Protein AF-A0A6V8KHV1-F1 (afdb_monomer_lite)

Sequence (177 aa):
MSGSREATGLAHDGGRAPSDGAWQAVSRWHGRVVAAALVLAVAPLATPRPAAAGEHHIGQRLAVPAYFYPGGDGAALWRRLTGPGTGIAVANPFSGPGKTRDPNYGAAIAAAKAAGVTVLGYVPTGYLGTTGRATRLGDTAPAAWSAQVQQDIETWYRLHGGDGCATPPPALSTSER

Radius of gyration: 38.95 Å; chains: 1; bounding box: 84×49×110 Å

pLDDT: mean 76.42, std 24.02, range [32.22, 98.31]

Secondary structure (DSSP, 8-state):
----------------------------------PPP-----------PPP----------EEEEE-S-SSGGGHHHHHHHTSTTEEEEEE-SSSSS-SS--HHHHHHHHHHHHTTPEEEE----GGGGTTSPPPTTS---HHHHHHHHHHHHHHHHHHHGGGT-S-PPPP--TT--

Organism: NCBI:txid1076126

Foldseek 3Di:
DDDDDDDDDDDDDDDDDDDDDDDDDDDDDDDDDDDDDDDDDDDDDDDPDPPPPPPPPPLAADAEALADQCPDPSVVVLVCCLDPRHAEYEYEPDLFQDDAADVSCQVSLLSNVVSNHAYHYHADLCVLLPVVDADPVRDSHSVVSVVRRVVRLVSNCVRHVVSPHDHRDPDDPPPDD

InterPro domains:
  IPR021986 Spherulation-specific family 4 [PF12138] (62-160)
  IPR021986 Spherulation-specific family 4 [PTHR35040] (42-160)

Structure (mmCIF, N/CA/C/O backbone):
data_AF-A0A6V8KHV1-F1
#
_entry.id   AF-A0A6V8KHV1-F1
#
loop_
_atom_site.group_PDB
_atom_site.id
_atom_site.type_symbol
_atom_site.label_atom_id
_atom_site.label_alt_id
_atom_site.label_comp_id
_atom_site.label_asym_id
_atom_site.label_entity_id
_atom_site.label_seq_id
_atom_site.pdbx_PDB_ins_code
_atom_site.Cartn_x
_atom_site.Cartn_y
_atom_site.Cartn_z
_atom_site.occupancy
_atom_site.B_iso_or_equiv
_atom_site.auth_seq_id
_atom_site.auth_comp_id
_atom_site.auth_asym_id
_atom_site.auth_atom_id
_atom_site.pdbx_PDB_model_num
ATOM 1 N N . MET A 1 1 ? 7.292 -30.001 89.341 1.00 37.59 1 MET A N 1
ATOM 2 C CA . MET A 1 1 ? 7.635 -30.835 88.166 1.00 37.59 1 MET A CA 1
ATOM 3 C C . MET A 1 1 ? 6.378 -31.596 87.770 1.00 37.59 1 MET A C 1
ATOM 5 O O . MET A 1 1 ? 5.758 -32.105 88.687 1.00 37.59 1 MET A O 1
ATOM 9 N N . SER A 1 2 ? 6.014 -31.563 86.477 1.00 42.16 2 SER A N 1
ATOM 10 C CA . SER A 1 2 ? 4.991 -32.346 85.735 1.00 42.16 2 SER A CA 1
ATOM 11 C C . SER A 1 2 ? 3.742 -32.825 86.488 1.00 42.16 2 SER A C 1
ATOM 13 O O . SER A 1 2 ? 3.844 -33.595 87.425 1.00 42.16 2 SER A O 1
ATOM 15 N N . GLY A 1 3 ? 2.518 -32.470 86.102 1.00 36.34 3 GLY A N 1
ATOM 16 C CA . GLY A 1 3 ? 1.991 -32.540 84.739 1.00 36.34 3 GLY A CA 1
ATOM 17 C C . GLY A 1 3 ? 1.042 -33.743 84.630 1.00 36.34 3 GLY A C 1
ATOM 18 O O . GLY A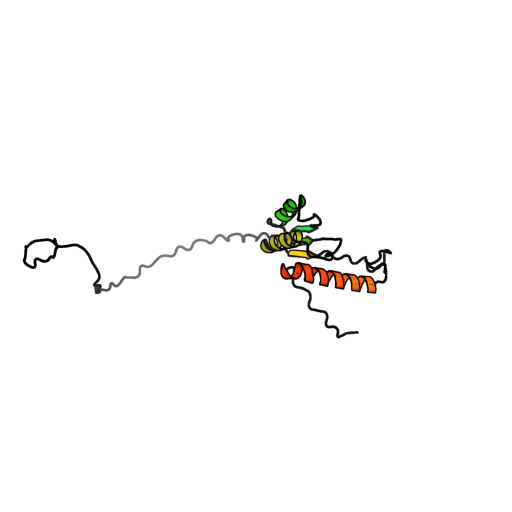 1 3 ? 1.393 -34.821 85.096 1.00 36.34 3 GLY A O 1
ATOM 19 N N . SER A 1 4 ? -0.116 -33.506 84.003 1.00 46.28 4 SER A N 1
ATOM 20 C CA . SER A 1 4 ? -1.079 -34.462 83.414 1.00 46.28 4 SER A CA 1
ATOM 21 C C . SER A 1 4 ? -2.516 -34.404 83.953 1.00 46.28 4 SER A C 1
ATOM 23 O O . SER A 1 4 ? -2.796 -34.559 85.136 1.00 46.28 4 SER A O 1
ATOM 25 N N . ARG A 1 5 ? -3.389 -34.140 82.972 1.00 44.28 5 ARG A N 1
ATOM 26 C CA . ARG A 1 5 ? -4.859 -34.193 82.893 1.00 44.28 5 ARG A CA 1
ATOM 27 C C . ARG A 1 5 ? -5.318 -35.656 83.130 1.00 44.28 5 ARG A C 1
ATOM 29 O O . ARG A 1 5 ? -4.478 -36.543 83.086 1.00 44.28 5 ARG A O 1
ATOM 36 N N . GLU A 1 6 ? -6.563 -36.030 83.407 1.00 41.38 6 GLU A N 1
ATOM 37 C CA . GLU A 1 6 ? -7.875 -35.631 82.888 1.00 41.38 6 GLU A CA 1
ATOM 38 C C . GLU A 1 6 ? -8.948 -35.974 83.944 1.00 41.38 6 GLU A C 1
ATOM 40 O O . GLU A 1 6 ? -8.775 -36.909 84.724 1.00 41.38 6 GLU A O 1
ATOM 45 N N . ALA A 1 7 ? -10.066 -35.243 83.957 1.00 37.94 7 ALA A N 1
ATOM 46 C CA . ALA A 1 7 ? -11.253 -35.571 84.743 1.00 37.94 7 ALA A CA 1
ATOM 47 C C . ALA A 1 7 ? -12.419 -35.854 83.788 1.00 37.94 7 ALA A C 1
ATOM 49 O O . ALA A 1 7 ? -12.704 -35.058 82.892 1.00 37.94 7 ALA A O 1
ATOM 50 N N . THR A 1 8 ? -13.068 -37.000 83.978 1.00 37.56 8 THR A N 1
ATOM 51 C CA . THR A 1 8 ? -14.210 -37.485 83.197 1.00 37.56 8 THR A CA 1
ATOM 52 C C . THR A 1 8 ? -15.459 -37.526 84.080 1.00 37.56 8 THR A C 1
ATOM 54 O O . THR A 1 8 ? -15.400 -38.017 85.204 1.00 37.56 8 THR A O 1
ATOM 57 N N . GLY A 1 9 ? -16.594 -37.085 83.527 1.00 33.03 9 GLY A N 1
ATOM 58 C CA . GLY A 1 9 ? -17.945 -37.228 84.094 1.00 33.03 9 GLY A CA 1
ATOM 59 C C . GLY A 1 9 ? -18.371 -36.044 84.972 1.00 33.03 9 GLY A C 1
ATOM 60 O O . GLY A 1 9 ? -17.556 -35.463 85.669 1.00 33.03 9 GLY A O 1
ATOM 61 N N . LEU A 1 10 ? -19.623 -35.599 85.010 1.00 35.34 10 LEU A N 1
ATOM 62 C CA . LEU A 1 10 ? -20.888 -36.122 84.506 1.00 35.34 10 LEU A CA 1
ATOM 63 C C . LEU A 1 10 ? -21.903 -34.961 84.535 1.00 35.34 10 LEU A C 1
ATOM 65 O O . LEU A 1 10 ? -21.884 -34.156 85.458 1.00 35.34 10 LEU A O 1
ATOM 69 N N . ALA A 1 11 ? -22.780 -34.943 83.530 1.00 38.16 11 ALA A N 1
ATOM 70 C CA . ALA A 1 11 ? -24.146 -34.410 83.501 1.00 38.16 11 ALA A CA 1
ATOM 71 C C . ALA A 1 11 ? -24.462 -33.041 84.150 1.00 38.16 11 ALA A C 1
ATOM 73 O O . ALA A 1 11 ? -24.563 -32.907 85.371 1.00 38.16 11 ALA A O 1
ATOM 74 N N . HIS A 1 12 ? -24.876 -32.087 83.307 1.00 37.00 12 HIS A N 1
ATOM 75 C CA . HIS A 1 12 ? -25.995 -31.226 83.673 1.00 37.00 12 HIS A CA 1
ATOM 76 C C . HIS A 1 12 ? -26.937 -30.945 82.502 1.00 37.00 12 HIS A C 1
ATOM 78 O O . HIS A 1 12 ? -26.535 -30.777 81.354 1.00 37.00 12 HIS A O 1
ATOM 84 N N . ASP A 1 13 ? -28.194 -30.979 82.909 1.00 39.38 13 ASP A N 1
ATOM 85 C CA . ASP A 1 13 ? -29.469 -30.667 82.294 1.00 39.38 13 ASP A CA 1
ATOM 86 C C . ASP A 1 13 ? -29.517 -29.395 81.428 1.00 39.38 13 ASP A C 1
ATOM 88 O O . ASP A 1 13 ? -28.754 -28.448 81.616 1.00 39.38 13 ASP A O 1
ATOM 92 N N . GLY A 1 14 ? -30.532 -29.358 80.563 1.00 34.34 14 GLY A N 1
ATOM 93 C CA . GLY A 1 14 ? -31.199 -28.107 80.235 1.00 34.34 14 GLY A CA 1
ATOM 94 C C . GLY A 1 14 ? -30.941 -27.543 78.843 1.00 34.34 14 GLY A C 1
ATOM 95 O O . GLY A 1 14 ? -29.973 -26.834 78.600 1.00 34.34 14 GLY A O 1
ATOM 96 N N . GLY A 1 15 ? -31.957 -27.675 77.991 1.00 32.22 15 GLY A N 1
ATOM 97 C CA . GLY A 1 15 ? -32.496 -26.478 77.354 1.00 32.22 15 GLY A CA 1
AT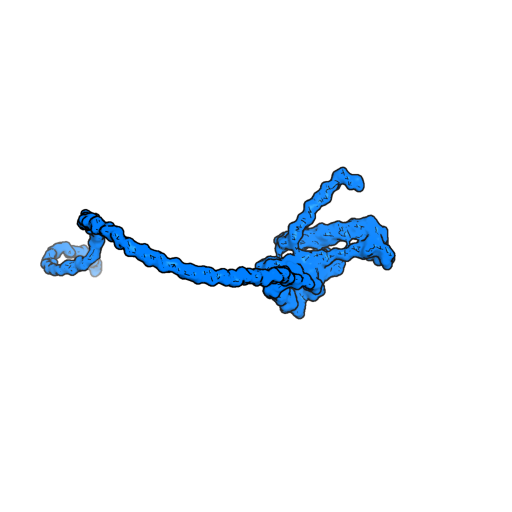OM 98 C C . GLY A 1 15 ? -32.214 -26.260 75.868 1.00 32.22 15 GLY A C 1
ATOM 99 O O . GLY A 1 15 ? -31.116 -25.918 75.452 1.00 32.22 15 GLY A O 1
ATOM 100 N N . ARG A 1 16 ? -33.344 -26.203 75.154 1.00 38.16 16 ARG A N 1
ATOM 101 C CA . ARG A 1 16 ? -33.662 -25.266 74.064 1.00 38.16 16 ARG A CA 1
ATOM 102 C C . ARG A 1 16 ? -33.205 -25.645 72.649 1.00 38.16 16 ARG A C 1
ATOM 104 O O . ARG A 1 16 ? -32.035 -25.808 72.338 1.00 38.16 16 ARG A O 1
ATOM 111 N N . ALA A 1 17 ? -34.222 -25.726 71.794 1.00 46.97 17 ALA A N 1
ATOM 112 C CA . ALA A 1 17 ? -34.166 -25.960 70.358 1.00 46.97 17 ALA A CA 1
ATOM 113 C C . ALA A 1 17 ? -33.329 -24.923 69.592 1.00 46.97 17 ALA A C 1
ATOM 115 O O . ALA A 1 17 ? -33.274 -23.759 69.999 1.00 46.97 17 ALA A O 1
ATOM 116 N N . PRO A 1 18 ? -32.847 -25.310 68.399 1.00 44.81 18 PRO A N 1
ATOM 117 C CA . PRO A 1 18 ? -32.709 -24.385 67.292 1.00 44.81 18 PRO A CA 1
ATOM 118 C C . PRO A 1 18 ? -33.522 -24.791 66.053 1.00 44.81 18 PRO A C 1
ATOM 120 O O . PRO A 1 18 ? -33.667 -25.954 65.686 1.00 44.81 18 PRO A O 1
ATOM 123 N N . SER A 1 19 ? -34.027 -23.719 65.461 1.00 44.56 19 SER A N 1
ATOM 124 C CA . SER A 1 19 ? -34.501 -23.453 64.108 1.00 44.56 19 SER A CA 1
ATOM 125 C C . SER A 1 19 ? -33.988 -24.317 62.949 1.00 44.56 19 SER A C 1
ATOM 127 O O . SER A 1 19 ? -32.796 -24.588 62.826 1.00 44.56 19 SER A O 1
ATOM 129 N N . ASP A 1 20 ? -34.940 -24.533 62.041 1.00 42.16 20 ASP A N 1
ATOM 130 C CA . ASP A 1 20 ? -34.860 -24.454 60.581 1.00 42.16 20 ASP A CA 1
ATOM 131 C C . ASP A 1 20 ? -33.921 -25.405 59.835 1.00 42.16 20 ASP A C 1
ATOM 133 O O . ASP A 1 20 ? -32.707 -25.234 59.768 1.00 42.16 20 ASP A O 1
ATOM 137 N N . GLY A 1 21 ? -34.538 -26.340 59.110 1.00 37.75 21 GLY A N 1
ATOM 138 C CA . GLY A 1 21 ? -33.857 -27.066 58.053 1.00 37.75 21 GL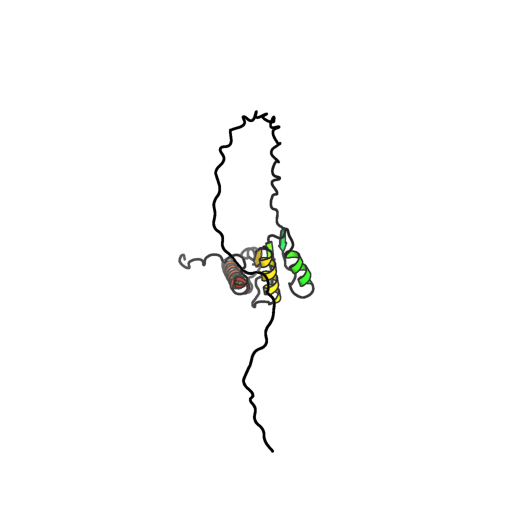Y A CA 1
ATOM 139 C C . GLY A 1 21 ? -34.726 -28.106 57.359 1.00 37.75 21 GLY A C 1
ATOM 140 O O . GLY A 1 21 ? -34.959 -29.178 57.897 1.00 37.75 21 GLY A O 1
ATOM 141 N N . ALA A 1 22 ? -35.061 -27.809 56.103 1.00 35.34 22 ALA A N 1
ATOM 142 C CA . ALA A 1 22 ? -35.082 -28.772 55.001 1.00 35.34 22 ALA A CA 1
ATOM 143 C C . ALA A 1 22 ? -36.262 -29.765 54.860 1.00 35.34 22 ALA A C 1
ATOM 145 O O . ALA A 1 22 ? -36.322 -30.821 55.474 1.00 35.34 22 ALA A O 1
ATOM 146 N N . TRP A 1 23 ? -37.083 -29.456 53.848 1.00 32.31 23 TRP A N 1
ATOM 147 C CA . TRP A 1 23 ? -37.566 -30.377 52.808 1.00 32.31 23 TRP A CA 1
ATOM 148 C C . TRP A 1 23 ? -38.367 -31.617 53.225 1.00 32.31 23 TRP A C 1
ATOM 150 O O . TRP A 1 23 ? -37.807 -32.687 53.422 1.00 32.31 23 TRP A O 1
ATOM 160 N N . GLN A 1 24 ? -39.693 -31.526 53.100 1.00 35.53 24 GLN A N 1
ATOM 161 C CA . GLN A 1 24 ? -40.475 -32.575 52.434 1.00 35.53 24 GLN A CA 1
ATOM 162 C C . GLN A 1 24 ? -41.632 -31.937 51.658 1.00 35.53 24 GLN A C 1
ATOM 164 O O . GLN A 1 24 ? -42.587 -31.412 52.227 1.00 35.53 24 GLN A O 1
ATOM 169 N N . ALA A 1 25 ? -41.528 -31.986 50.334 1.00 42.69 25 ALA A N 1
ATOM 170 C CA . ALA A 1 25 ? -42.629 -31.747 49.420 1.00 42.69 25 ALA A CA 1
ATOM 171 C C . ALA A 1 25 ? -43.465 -33.023 49.323 1.00 42.69 25 ALA A C 1
ATOM 173 O O . ALA A 1 25 ? -42.909 -34.043 48.940 1.00 42.69 25 ALA A O 1
ATOM 174 N N . VAL A 1 26 ? -44.783 -32.967 49.544 1.00 47.31 26 VAL A N 1
ATOM 175 C CA . VAL A 1 26 ? -45.705 -33.877 48.848 1.00 47.31 26 VAL A CA 1
ATOM 176 C C . VAL A 1 26 ? -47.021 -33.170 48.540 1.00 47.31 26 VAL A C 1
ATOM 178 O O . VAL A 1 26 ? -47.790 -32.767 49.407 1.00 47.31 26 VAL A O 1
ATOM 181 N N . SER A 1 27 ? -47.238 -33.072 47.236 1.00 43.94 27 SER A N 1
ATOM 182 C CA . SER A 1 27 ? -48.454 -32.792 46.488 1.00 43.94 27 SER A CA 1
ATOM 183 C C . SER A 1 27 ? -49.752 -33.348 47.073 1.00 43.94 27 SER A C 1
ATOM 185 O O . SER A 1 27 ? -49.824 -34.523 47.438 1.00 43.94 27 SER A O 1
ATOM 187 N N . ARG A 1 28 ? -50.818 -32.565 46.922 1.00 51.97 28 ARG A N 1
ATOM 188 C CA . ARG A 1 28 ? -52.053 -32.866 46.167 1.00 51.97 28 ARG A CA 1
ATOM 189 C C . ARG A 1 28 ? -52.942 -31.624 46.292 1.00 51.97 28 ARG A C 1
ATOM 191 O O . ARG A 1 28 ? -52.715 -30.839 47.198 1.00 51.97 28 ARG A O 1
ATOM 198 N N . TRP A 1 29 ? -53.887 -31.430 45.378 1.00 37.06 29 TRP A N 1
ATOM 199 C CA . TRP A 1 29 ? -55.243 -30.905 45.620 1.00 37.06 29 TRP A CA 1
ATOM 200 C C . TRP A 1 29 ? -55.830 -30.299 44.328 1.00 37.06 29 TRP A C 1
ATOM 202 O O . TRP A 1 29 ? -55.488 -29.201 43.912 1.00 37.06 29 TRP A O 1
ATOM 212 N N . HIS A 1 30 ? -56.727 -31.099 43.745 1.00 44.44 30 HIS A N 1
ATOM 213 C CA . HIS A 1 30 ? -57.973 -30.788 43.034 1.00 44.44 30 HIS A CA 1
ATOM 214 C C . HIS A 1 30 ? -57.983 -29.851 41.816 1.00 44.44 30 HIS A C 1
ATOM 216 O O . HIS A 1 30 ? -57.712 -28.656 41.880 1.00 44.44 30 HIS A O 1
ATOM 222 N N . GLY A 1 31 ? -58.432 -30.441 40.703 1.00 42.28 31 GLY A N 1
ATOM 223 C CA . GLY A 1 31 ? -58.727 -29.762 39.453 1.00 42.28 31 GLY A CA 1
ATOM 224 C C . GLY A 1 31 ? -59.899 -28.789 39.540 1.00 42.28 31 GLY A C 1
ATOM 225 O O . GLY A 1 31 ? -60.750 -28.859 40.428 1.00 42.28 31 GLY A O 1
ATOM 226 N N . ARG A 1 32 ? -59.944 -27.890 38.558 1.00 58.09 32 ARG A N 1
ATOM 227 C CA . ARG A 1 32 ? -61.082 -27.018 38.288 1.00 58.09 32 ARG A CA 1
ATOM 228 C C . ARG A 1 32 ? -61.302 -26.913 36.784 1.00 58.09 32 ARG A C 1
ATOM 230 O O . ARG A 1 32 ? -60.411 -26.523 36.039 1.00 58.09 32 ARG A O 1
ATOM 237 N N . VAL A 1 33 ? -62.513 -27.283 36.384 1.00 48.91 33 VAL A N 1
ATOM 238 C CA . VAL A 1 33 ? -63.151 -26.953 35.107 1.00 48.91 33 VAL A CA 1
ATOM 239 C C . VAL A 1 33 ? -63.260 -25.429 35.006 1.00 48.91 33 VAL A C 1
ATOM 241 O O . VAL A 1 33 ? -63.687 -24.795 35.970 1.00 48.91 33 VAL A O 1
ATOM 244 N N . VAL A 1 34 ? -62.911 -24.839 33.860 1.00 44.31 34 VAL A N 1
ATOM 245 C CA . VAL A 1 34 ? -63.192 -23.423 33.566 1.00 44.31 34 VAL A CA 1
ATOM 246 C C . VAL A 1 34 ? -63.902 -23.322 32.219 1.00 44.31 34 VAL A C 1
ATOM 248 O O . VAL A 1 34 ? -63.417 -23.811 31.202 1.00 44.31 34 VAL A O 1
ATOM 251 N N . ALA A 1 35 ? -65.085 -22.709 32.266 1.00 40.03 35 ALA A N 1
ATOM 252 C CA . ALA A 1 35 ? -65.969 -22.420 31.148 1.00 40.03 35 ALA A CA 1
ATOM 253 C C . ALA A 1 35 ? -65.338 -21.418 30.166 1.00 40.03 35 ALA A C 1
ATOM 255 O O . ALA A 1 35 ? -64.720 -20.436 30.576 1.00 40.03 35 ALA A O 1
ATOM 256 N N . ALA A 1 36 ? -65.520 -21.656 28.866 1.00 40.44 36 ALA A N 1
ATOM 257 C CA . ALA A 1 36 ? -65.060 -20.764 27.809 1.00 40.44 36 ALA A CA 1
ATOM 258 C C . ALA A 1 36 ? -65.943 -19.504 27.736 1.00 40.44 36 ALA A C 1
ATOM 260 O O . ALA A 1 36 ? -67.147 -19.596 27.500 1.00 40.44 36 ALA A O 1
ATOM 261 N N . ALA A 1 37 ? -65.338 -18.329 27.920 1.00 43.84 37 ALA A N 1
ATOM 262 C CA . ALA A 1 37 ? -65.962 -17.037 27.655 1.00 43.84 37 ALA A CA 1
ATOM 263 C C . ALA A 1 37 ? -65.776 -16.660 26.175 1.00 43.84 37 ALA A C 1
ATOM 265 O O . ALA A 1 37 ? -64.663 -16.693 25.649 1.00 43.84 37 ALA A O 1
ATOM 266 N N . LEU A 1 38 ? -66.873 -16.303 25.507 1.00 44.97 38 LEU A N 1
ATOM 267 C CA . LEU A 1 38 ? -66.896 -15.838 24.122 1.00 44.97 38 LEU A CA 1
ATOM 268 C C . LEU A 1 38 ? -66.363 -14.393 24.057 1.00 44.97 38 LEU A C 1
ATOM 270 O O . LEU A 1 38 ? -66.977 -13.483 24.611 1.00 44.97 38 LEU A O 1
ATOM 274 N N . VAL A 1 39 ? -65.228 -14.174 23.390 1.00 47.38 39 VAL A N 1
ATOM 275 C CA . VAL A 1 39 ? -64.667 -12.834 23.141 1.00 47.38 39 VAL A CA 1
ATOM 276 C C . VAL A 1 39 ? -65.171 -12.327 21.788 1.00 47.38 39 VAL A C 1
ATOM 278 O O . VAL A 1 39 ? -64.878 -12.927 20.756 1.00 47.38 39 VAL A O 1
ATOM 281 N N . LEU A 1 40 ? -65.910 -11.211 21.777 1.00 51.91 40 LEU A N 1
ATOM 282 C CA . LEU A 1 40 ? -66.169 -10.446 20.553 1.00 51.91 40 LEU A CA 1
ATOM 283 C C . LEU A 1 40 ? -64.860 -9.784 20.099 1.00 51.91 40 LEU A C 1
ATOM 285 O O . LEU A 1 40 ? -64.352 -8.879 20.759 1.00 51.91 40 LEU A O 1
ATOM 289 N N . ALA A 1 41 ? -64.319 -10.225 18.966 1.00 48.19 41 ALA A N 1
ATOM 290 C CA . ALA A 1 41 ? -63.175 -9.585 18.333 1.00 48.19 41 ALA A CA 1
ATOM 291 C C . ALA A 1 41 ? -63.633 -8.340 17.556 1.00 48.19 41 ALA A C 1
ATOM 293 O O . ALA A 1 41 ? -64.262 -8.447 16.505 1.00 48.19 41 ALA A O 1
ATOM 294 N N . VAL A 1 42 ? -63.294 -7.152 18.057 1.00 60.78 42 VAL A N 1
ATOM 295 C CA . VAL A 1 42 ? -63.294 -5.925 17.250 1.00 60.78 42 VAL A CA 1
ATOM 296 C C . VAL A 1 42 ? -61.985 -5.912 16.464 1.00 60.78 42 VAL A C 1
ATOM 298 O O . VAL A 1 42 ? -60.910 -5.775 17.045 1.00 60.78 42 VAL A O 1
ATOM 301 N N . ALA A 1 43 ? -62.059 -6.101 15.147 1.00 58.19 43 ALA A N 1
ATOM 302 C CA . ALA A 1 43 ? -60.888 -6.012 14.282 1.00 58.19 43 ALA A CA 1
ATOM 303 C C . ALA A 1 43 ? -60.465 -4.537 14.121 1.00 58.19 43 ALA A C 1
ATOM 305 O O . ALA A 1 43 ? -61.300 -3.715 13.733 1.00 58.19 43 ALA A O 1
ATOM 306 N N . PRO A 1 44 ? -59.198 -4.166 14.383 1.00 55.00 44 PRO A N 1
ATOM 307 C CA . PRO A 1 44 ? -58.722 -2.828 14.071 1.00 55.00 44 PRO A CA 1
ATOM 308 C C . PRO A 1 44 ? -58.561 -2.691 12.552 1.00 55.00 44 PRO A C 1
ATOM 310 O O . PRO A 1 44 ? -57.985 -3.558 11.894 1.00 55.00 44 PRO A O 1
ATOM 313 N N . LEU A 1 45 ? -59.054 -1.584 11.992 1.00 61.59 45 LEU A N 1
ATOM 314 C CA . LEU A 1 45 ? -58.727 -1.165 10.629 1.00 61.59 45 LEU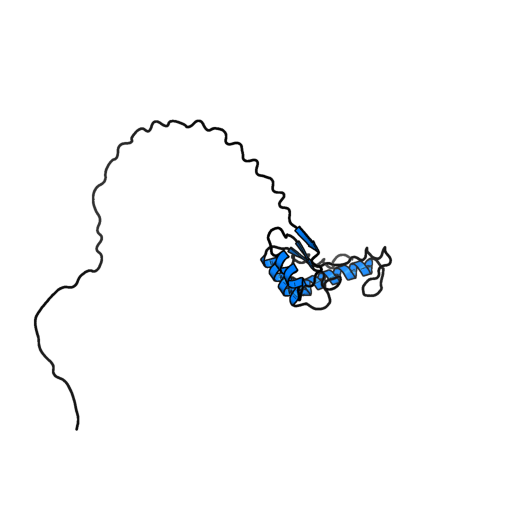 A CA 1
ATOM 315 C C . LEU A 1 45 ? -57.213 -0.933 10.558 1.00 61.59 45 LEU A C 1
ATOM 317 O O . LEU A 1 45 ? -56.702 0.056 11.083 1.00 61.59 45 LEU A O 1
ATOM 321 N N . ALA A 1 46 ? -56.493 -1.868 9.941 1.00 63.66 46 ALA A N 1
ATOM 322 C CA . ALA A 1 46 ? -55.079 -1.715 9.648 1.00 63.66 46 ALA A CA 1
ATOM 323 C C . ALA A 1 46 ? -54.916 -0.571 8.641 1.00 63.66 46 ALA A C 1
ATOM 325 O O . ALA A 1 46 ? -55.215 -0.718 7.456 1.00 63.66 46 ALA A O 1
ATOM 326 N N . THR A 1 47 ? -54.450 0.585 9.107 1.00 66.06 47 THR A N 1
ATOM 327 C CA . THR A 1 47 ? -53.907 1.595 8.204 1.00 66.06 47 THR A CA 1
ATOM 328 C C . THR A 1 47 ? -52.659 0.992 7.554 1.00 66.06 47 THR A C 1
ATOM 330 O O . THR A 1 47 ? -51.813 0.442 8.268 1.00 66.06 47 THR A O 1
ATOM 333 N N . PRO A 1 48 ? -52.518 1.013 6.216 1.00 61.03 48 PRO A N 1
ATOM 334 C CA . PRO A 1 48 ? -51.292 0.544 5.595 1.00 61.03 48 PRO A CA 1
ATOM 335 C C . PRO A 1 48 ? -50.150 1.419 6.114 1.00 61.03 48 PRO A C 1
ATOM 337 O O . PRO A 1 48 ? -50.083 2.614 5.829 1.00 61.03 48 PRO A O 1
ATOM 340 N N . ARG A 1 49 ? -49.266 0.824 6.924 1.00 61.97 49 ARG A N 1
ATOM 341 C CA . ARG A 1 49 ? -47.990 1.435 7.289 1.00 61.97 49 ARG A CA 1
ATOM 342 C C . ARG A 1 49 ? -47.284 1.703 5.961 1.00 61.97 49 ARG A C 1
ATOM 344 O O . ARG A 1 49 ? -47.063 0.728 5.238 1.00 61.97 49 ARG A O 1
ATOM 351 N N . PRO A 1 50 ? -46.955 2.957 5.600 1.00 60.62 50 PRO A N 1
ATOM 352 C CA . PRO A 1 50 ? -46.103 3.175 4.445 1.00 60.62 50 PRO A CA 1
ATOM 353 C C . PRO A 1 50 ? -44.869 2.312 4.676 1.00 60.62 50 PRO A C 1
ATOM 355 O O . PRO A 1 50 ? -44.254 2.391 5.746 1.00 60.62 50 PRO A O 1
ATOM 358 N N . ALA A 1 51 ? -44.588 1.403 3.737 1.00 63.94 51 ALA A N 1
ATOM 359 C CA . ALA A 1 51 ? -43.345 0.658 3.754 1.00 63.94 51 ALA A CA 1
ATOM 360 C C . ALA A 1 51 ? -42.262 1.714 3.938 1.00 63.94 51 ALA A C 1
ATOM 362 O O . ALA A 1 51 ? -42.177 2.641 3.131 1.00 63.94 51 ALA A O 1
ATOM 363 N N . ALA A 1 52 ? -41.528 1.648 5.052 1.00 63.53 52 ALA A N 1
ATOM 364 C CA . ALA A 1 52 ? -40.331 2.449 5.180 1.00 63.53 52 ALA A CA 1
ATOM 365 C C . ALA A 1 52 ? -39.512 2.054 3.958 1.00 63.53 52 ALA A C 1
ATOM 367 O O . ALA A 1 52 ? -39.079 0.904 3.864 1.00 63.53 52 ALA A O 1
ATOM 368 N N . ALA A 1 53 ? -39.435 2.948 2.971 1.00 60.34 53 ALA A N 1
ATOM 369 C CA . ALA A 1 53 ? -38.486 2.817 1.895 1.00 60.34 53 ALA A CA 1
ATOM 370 C C . ALA A 1 53 ? -37.160 2.714 2.632 1.00 60.34 53 ALA A C 1
ATOM 372 O O . ALA A 1 53 ? -36.726 3.689 3.246 1.00 60.34 53 ALA A O 1
ATOM 373 N N . GLY A 1 54 ? -36.627 1.495 2.733 1.00 56.75 54 GLY A N 1
ATOM 374 C CA . GLY A 1 54 ? -35.330 1.288 3.336 1.00 56.75 54 GLY A CA 1
ATOM 375 C C . GLY A 1 54 ? -34.417 2.217 2.573 1.00 56.75 54 GLY A C 1
ATOM 376 O O . GLY A 1 54 ? -34.319 2.093 1.350 1.00 56.75 54 GLY A O 1
ATOM 377 N N . GLU A 1 55 ? -33.857 3.213 3.255 1.00 59.38 55 GLU A N 1
ATOM 378 C CA . GLU A 1 55 ? -32.824 4.021 2.645 1.00 59.38 55 GLU A CA 1
ATOM 379 C C . GLU A 1 55 ? -31.788 3.009 2.158 1.00 59.38 55 GLU A C 1
ATOM 381 O O . GLU A 1 55 ? -31.190 2.279 2.953 1.00 59.38 55 GLU A O 1
ATOM 386 N N . HIS A 1 56 ? -31.640 2.884 0.840 1.00 55.38 56 HIS A N 1
ATOM 387 C CA . HIS A 1 56 ? -30.527 2.156 0.266 1.00 55.38 56 HIS A CA 1
ATOM 388 C C . HIS A 1 56 ? -29.298 2.994 0.602 1.00 55.38 56 HIS A C 1
ATOM 390 O O . HIS A 1 56 ? -28.870 3.845 -0.176 1.00 55.38 56 HIS A O 1
ATOM 396 N N . HIS A 1 57 ? -28.761 2.796 1.806 1.00 63.03 57 HIS A N 1
ATOM 397 C CA . HIS A 1 57 ? -27.436 3.263 2.155 1.00 63.03 57 HIS A CA 1
ATOM 398 C C . HIS A 1 57 ? -26.538 2.482 1.218 1.00 63.03 57 HIS A C 1
ATOM 400 O O . HIS A 1 57 ? -26.259 1.302 1.439 1.00 63.03 57 HIS A O 1
ATOM 406 N N . ILE A 1 58 ? -26.137 3.114 0.116 1.00 66.62 58 ILE A N 1
ATOM 407 C CA . ILE A 1 58 ? -24.973 2.655 -0.620 1.00 66.62 58 ILE A CA 1
ATOM 408 C C . ILE A 1 58 ? -23.894 2.645 0.452 1.00 66.62 58 ILE A C 1
ATOM 410 O O . ILE A 1 58 ? -23.568 3.705 0.980 1.00 66.62 58 ILE A O 1
ATOM 414 N N . GLY A 1 59 ? -23.477 1.453 0.888 1.00 80.44 59 GLY A N 1
ATOM 415 C CA . GLY A 1 59 ? -22.560 1.257 2.008 1.00 80.44 59 GLY A CA 1
ATOM 416 C C . GLY A 1 59 ? -21.170 1.761 1.643 1.00 80.44 59 GLY A C 1
ATOM 417 O O . GLY A 1 59 ? -20.239 0.972 1.492 1.00 80.44 59 GLY A O 1
ATOM 418 N N . GLN A 1 60 ? -21.057 3.068 1.419 1.00 87.31 60 GLN A N 1
ATOM 419 C CA . GLN A 1 60 ? -19.883 3.750 0.934 1.00 87.31 60 GLN A CA 1
ATOM 420 C C . GLN A 1 60 ? -18.816 3.648 2.009 1.00 87.31 60 GLN A C 1
ATOM 422 O O . GLN A 1 60 ? -19.042 3.950 3.180 1.00 87.31 60 GLN A O 1
ATOM 427 N N . ARG A 1 61 ? -17.634 3.215 1.586 1.00 91.19 61 ARG A N 1
ATOM 428 C CA . ARG A 1 61 ? -16.458 3.145 2.439 1.00 91.19 61 ARG A CA 1
ATOM 429 C C . ARG A 1 61 ? -15.353 4.005 1.855 1.00 91.19 61 ARG A C 1
ATOM 431 O O . ARG A 1 61 ? -15.217 4.114 0.638 1.00 91.19 61 ARG A O 1
ATOM 438 N N . LEU A 1 62 ? -14.549 4.592 2.728 1.00 94.69 62 LEU A N 1
ATOM 439 C CA . LEU A 1 62 ? -13.362 5.344 2.356 1.00 94.69 62 LEU A CA 1
ATOM 440 C C . LEU A 1 62 ? -12.237 4.375 1.980 1.00 94.69 62 LEU A C 1
ATOM 442 O O . LEU A 1 62 ? -11.955 3.418 2.710 1.00 94.69 62 LEU A O 1
ATOM 446 N N . ALA A 1 63 ? -11.594 4.649 0.847 1.00 96.62 63 ALA A N 1
ATOM 447 C CA . ALA A 1 63 ? -10.324 4.055 0.458 1.00 96.62 63 ALA A CA 1
ATOM 448 C C . ALA A 1 63 ? -9.230 5.113 0.631 1.00 96.62 63 ALA A C 1
ATOM 450 O O . ALA A 1 63 ? -9.301 6.182 0.025 1.00 96.62 63 ALA A O 1
ATOM 451 N N . VAL A 1 64 ? -8.242 4.835 1.480 1.00 97.75 64 VAL A N 1
ATOM 452 C CA . VAL A 1 64 ? -7.229 5.820 1.874 1.00 97.75 64 VAL A CA 1
ATOM 453 C C . VAL A 1 64 ? -5.851 5.408 1.354 1.00 97.75 64 VAL A C 1
ATOM 455 O O . VAL A 1 64 ? -5.367 4.336 1.727 1.00 97.75 64 VAL A O 1
ATOM 458 N N . PRO A 1 65 ? -5.167 6.239 0.545 1.00 98.12 65 PRO A N 1
ATOM 459 C CA . PRO A 1 65 ? -3.746 6.059 0.262 1.00 98.12 65 PRO A CA 1
ATOM 460 C C . PRO A 1 65 ? -2.935 6.401 1.521 1.00 98.12 65 PRO A C 1
ATOM 462 O O . PRO A 1 65 ? -2.542 7.545 1.750 1.00 98.12 65 PRO A O 1
ATOM 465 N N . ALA A 1 66 ? -2.720 5.405 2.377 1.00 97.56 66 ALA A N 1
ATOM 466 C CA . ALA A 1 66 ? -2.060 5.535 3.673 1.00 97.56 66 ALA A CA 1
ATOM 467 C C . ALA A 1 66 ? -0.529 5.541 3.523 1.00 97.56 66 ALA A C 1
ATOM 469 O O . ALA A 1 66 ? 0.180 4.690 4.057 1.00 97.56 66 ALA A O 1
ATOM 470 N N . TYR A 1 67 ? -0.011 6.498 2.749 1.00 97.69 67 TYR A N 1
ATOM 471 C CA . TYR A 1 67 ? 1.423 6.611 2.436 1.00 97.69 67 TYR A CA 1
ATOM 472 C C . TYR A 1 67 ? 2.208 7.377 3.506 1.00 97.69 67 TYR A C 1
ATOM 474 O O . TYR A 1 67 ? 3.420 7.544 3.401 1.00 97.69 67 TYR A O 1
ATOM 482 N N . PHE A 1 68 ? 1.519 7.844 4.544 1.00 97.25 68 PHE A N 1
ATOM 483 C CA . PHE A 1 68 ? 2.148 8.353 5.750 1.00 97.25 68 PHE A CA 1
ATOM 484 C C . PHE A 1 68 ? 2.733 7.190 6.562 1.00 97.25 68 PHE A C 1
ATOM 486 O O . PHE A 1 68 ? 2.102 6.145 6.739 1.00 97.25 68 PHE A O 1
ATOM 493 N N . TYR A 1 69 ? 3.948 7.380 7.070 1.00 97.88 69 TYR A N 1
ATOM 494 C CA . TYR A 1 69 ? 4.651 6.374 7.861 1.00 97.88 69 TYR A CA 1
ATOM 495 C C . TYR A 1 69 ? 3.909 6.076 9.185 1.00 97.88 69 TYR A C 1
ATOM 497 O O . TYR A 1 69 ? 3.515 7.017 9.867 1.00 97.88 69 TYR A O 1
ATOM 505 N N . PRO A 1 70 ? 3.705 4.807 9.589 1.00 97.38 70 PRO A N 1
ATOM 506 C CA . PRO A 1 70 ? 2.946 4.454 10.799 1.00 97.38 70 PRO A CA 1
ATOM 507 C C . PRO A 1 70 ? 3.664 4.687 12.133 1.00 97.38 70 PRO A C 1
ATOM 509 O O . PRO A 1 70 ? 3.043 4.517 13.181 1.00 97.38 70 PRO A O 1
ATOM 512 N N . GLY A 1 71 ? 4.942 5.068 12.123 1.00 96.81 71 GLY A N 1
ATOM 513 C CA . GLY A 1 71 ? 5.659 5.537 13.310 1.00 96.81 71 GLY A CA 1
ATOM 514 C C . GLY A 1 71 ? 5.705 7.067 13.400 1.00 96.81 71 GLY A C 1
ATOM 515 O O . GLY A 1 71 ? 5.339 7.771 12.458 1.00 96.81 71 GLY A O 1
ATOM 516 N N . GLY A 1 72 ? 6.185 7.587 14.533 1.00 95.50 72 GLY A N 1
ATOM 517 C CA . GLY A 1 72 ? 6.315 9.032 14.756 1.00 95.50 72 GLY A CA 1
ATOM 518 C C . GLY A 1 72 ? 4.999 9.778 14.512 1.00 95.50 72 GLY A C 1
ATOM 519 O O . GLY A 1 72 ? 3.936 9.342 14.960 1.00 95.50 72 GLY A O 1
ATOM 520 N N . ASP A 1 73 ? 5.065 10.871 13.754 1.00 91.25 73 ASP A N 1
ATOM 521 C CA . ASP A 1 73 ? 3.924 11.761 13.504 1.00 91.25 73 ASP A CA 1
ATOM 522 C C . ASP A 1 73 ? 2.760 11.083 12.761 1.00 91.25 73 ASP A C 1
ATOM 524 O O . ASP A 1 73 ? 1.592 11.423 12.970 1.00 91.25 73 ASP A O 1
ATOM 528 N N . GLY A 1 74 ? 3.037 10.080 11.923 1.00 96.06 74 GLY A N 1
ATOM 529 C CA . GLY A 1 74 ? 1.995 9.384 11.166 1.00 96.06 74 GLY A CA 1
ATOM 530 C C . GLY A 1 74 ? 1.270 8.286 11.953 1.00 96.06 74 GLY A C 1
ATOM 531 O O . GLY A 1 74 ? 0.226 7.806 11.502 1.00 96.06 74 GLY A O 1
ATOM 532 N N . ALA A 1 75 ? 1.722 7.947 13.167 1.00 97.06 75 ALA A N 1
ATOM 533 C CA . ALA A 1 75 ? 1.045 6.977 14.033 1.00 97.06 75 ALA A CA 1
ATOM 534 C C . ALA A 1 75 ? -0.394 7.407 14.373 1.00 97.06 75 ALA A C 1
ATOM 536 O O . ALA A 1 75 ? -1.326 6.597 14.386 1.00 97.06 75 ALA A O 1
ATOM 537 N N . ALA A 1 76 ? -0.607 8.706 14.606 1.00 97.00 76 ALA A N 1
ATOM 538 C CA . ALA A 1 76 ? -1.936 9.247 14.872 1.00 97.00 76 ALA A CA 1
ATOM 539 C C . ALA A 1 76 ? -2.860 9.157 13.646 1.00 97.00 76 ALA A C 1
ATOM 541 O O . ALA A 1 76 ? -4.062 8.941 13.807 1.00 97.00 76 ALA A O 1
ATOM 542 N N . LEU A 1 77 ? -2.312 9.290 12.434 1.00 97.19 77 LEU A N 1
ATOM 543 C CA . LEU A 1 77 ? -3.066 9.164 11.186 1.00 97.19 77 LEU A CA 1
ATOM 544 C C . LEU A 1 77 ? -3.493 7.714 10.945 1.00 97.19 77 LEU A C 1
ATOM 546 O O . LEU A 1 77 ? -4.664 7.472 10.665 1.00 97.19 77 LEU A O 1
ATOM 550 N N . TRP A 1 78 ? -2.595 6.748 11.158 1.00 97.56 78 TRP A N 1
ATOM 551 C CA . TRP A 1 78 ? -2.936 5.323 11.079 1.00 97.56 78 TRP A CA 1
ATOM 552 C C . TRP A 1 78 ? -4.011 4.925 12.087 1.00 97.56 78 TRP A C 1
ATOM 554 O O . TRP A 1 78 ? -4.947 4.210 11.738 1.00 97.56 78 TRP A O 1
ATOM 564 N N . ARG A 1 79 ? -3.959 5.457 13.314 1.00 96.81 79 ARG A N 1
ATOM 565 C CA . ARG A 1 79 ? -5.012 5.218 14.309 1.00 96.81 79 ARG A CA 1
ATOM 566 C C . ARG A 1 79 ? -6.382 5.724 13.845 1.00 96.81 79 ARG A C 1
ATOM 568 O O . ARG A 1 79 ? -7.379 5.058 14.102 1.00 96.81 79 ARG A O 1
ATOM 575 N N . ARG A 1 80 ? -6.460 6.848 13.125 1.00 96.44 80 ARG A N 1
ATOM 576 C CA . ARG A 1 80 ? -7.737 7.365 12.588 1.00 96.44 80 ARG A CA 1
ATOM 577 C C . ARG A 1 80 ? -8.356 6.447 11.535 1.00 96.44 80 ARG A C 1
ATOM 579 O O . ARG A 1 80 ? -9.577 6.420 11.425 1.00 96.44 80 ARG A O 1
ATOM 586 N N . LEU A 1 81 ? -7.549 5.664 10.813 1.00 96.06 81 LEU A N 1
ATOM 587 C CA . LEU A 1 81 ? -8.058 4.695 9.835 1.00 96.06 81 LEU A CA 1
ATOM 588 C C . LEU A 1 81 ? -8.939 3.623 10.484 1.00 96.06 81 LEU A C 1
ATOM 590 O O . LEU A 1 81 ? -9.832 3.112 9.826 1.00 96.06 81 LEU A O 1
ATOM 594 N N . THR A 1 82 ? -8.733 3.322 11.769 1.00 95.19 82 THR A N 1
ATOM 595 C CA . THR A 1 82 ? -9.536 2.340 12.523 1.00 95.19 82 THR A CA 1
ATOM 596 C C . THR A 1 82 ? -10.947 2.832 12.878 1.00 95.19 82 THR A C 1
ATOM 598 O O . THR A 1 82 ? -11.740 2.081 13.441 1.00 95.19 82 THR A O 1
ATOM 601 N N . GLY A 1 83 ? -11.268 4.093 12.573 1.00 92.06 83 GLY A N 1
ATOM 602 C CA . GLY A 1 83 ? -12.591 4.666 12.791 1.00 92.06 83 GLY A CA 1
ATOM 603 C C . GLY A 1 83 ? -13.652 4.160 11.800 1.00 92.06 83 GLY A C 1
ATOM 604 O O . GLY A 1 83 ? -13.325 3.589 10.755 1.00 92.06 83 GLY A O 1
ATOM 605 N N . PRO A 1 84 ? -14.941 4.398 12.101 1.00 89.94 84 PRO A N 1
ATOM 606 C CA . PRO A 1 84 ? -16.040 3.986 11.237 1.00 89.94 84 PRO A CA 1
ATOM 607 C C . PRO A 1 84 ? -15.940 4.634 9.850 1.00 89.94 84 PRO A C 1
ATOM 609 O O . PRO A 1 84 ? -15.530 5.785 9.706 1.00 89.94 84 PRO A O 1
ATOM 612 N N . GLY A 1 85 ? -16.347 3.888 8.822 1.00 90.75 85 GLY A N 1
ATOM 613 C CA . GLY A 1 85 ? -16.404 4.367 7.439 1.00 90.75 85 GLY A CA 1
ATOM 614 C C . GLY A 1 85 ? -15.152 4.093 6.604 1.00 90.75 85 GLY A C 1
ATOM 615 O O . GLY A 1 85 ? -15.250 4.116 5.380 1.00 90.75 85 GLY A O 1
ATOM 616 N N . THR A 1 86 ? -14.003 3.756 7.198 1.00 95.81 86 THR A N 1
ATOM 617 C CA . THR A 1 86 ? -12.831 3.305 6.425 1.00 95.81 86 THR A CA 1
ATOM 618 C C . THR A 1 86 ? -13.003 1.850 6.003 1.00 95.81 86 THR A C 1
ATOM 620 O O . THR A 1 86 ? -13.213 0.970 6.831 1.00 95.81 86 THR A O 1
ATOM 623 N N . GLY A 1 87 ? -12.920 1.580 4.701 1.00 94.94 87 GLY A N 1
ATOM 624 C CA . GLY A 1 87 ? -12.997 0.221 4.162 1.00 94.94 87 GLY A CA 1
ATOM 625 C C . GLY A 1 87 ? -11.651 -0.322 3.727 1.00 94.94 87 GLY A C 1
ATOM 626 O O . GLY A 1 87 ? -11.375 -1.502 3.937 1.00 94.94 87 GLY A O 1
ATOM 627 N N . ILE A 1 88 ? -10.827 0.533 3.119 1.00 96.31 88 ILE A N 1
ATOM 628 C CA . ILE A 1 88 ? -9.540 0.151 2.543 1.00 96.31 88 ILE A CA 1
ATOM 629 C C . ILE A 1 88 ? -8.473 1.168 2.950 1.00 96.31 88 ILE A C 1
ATOM 631 O O . ILE A 1 88 ? -8.699 2.375 2.883 1.00 96.31 88 ILE A O 1
ATOM 635 N N . ALA A 1 89 ? -7.289 0.681 3.305 1.00 97.56 89 ALA A N 1
ATOM 636 C CA . ALA A 1 89 ? -6.072 1.475 3.413 1.00 97.56 89 ALA A CA 1
ATOM 637 C C . ALA A 1 89 ? -4.994 0.885 2.496 1.00 97.56 89 ALA A C 1
ATOM 639 O O . ALA A 1 89 ? -4.821 -0.331 2.441 1.00 97.56 89 ALA A O 1
ATOM 640 N N . VAL A 1 90 ? -4.261 1.729 1.773 1.00 98.06 90 VAL A N 1
ATOM 641 C CA . VAL A 1 90 ? -3.158 1.296 0.905 1.00 98.06 90 VAL A CA 1
ATOM 642 C C . VAL A 1 90 ? -1.833 1.674 1.554 1.00 98.06 90 VAL A C 1
ATOM 644 O O . VAL A 1 90 ? -1.502 2.855 1.640 1.00 98.06 90 VAL A O 1
ATOM 647 N N . ALA A 1 91 ? -1.082 0.678 2.012 1.00 97.94 91 ALA A N 1
ATOM 648 C CA . ALA A 1 91 ? 0.237 0.858 2.601 1.00 97.94 91 ALA A CA 1
ATOM 649 C C . ALA A 1 91 ? 1.309 0.947 1.509 1.00 97.94 91 ALA A C 1
ATOM 651 O O . ALA A 1 91 ? 1.292 0.188 0.538 1.00 97.94 91 ALA A O 1
ATOM 652 N N . ASN A 1 92 ? 2.276 1.844 1.695 1.00 98.12 92 ASN A N 1
ATOM 653 C CA . ASN A 1 92 ? 3.395 2.004 0.774 1.00 98.12 92 ASN A CA 1
ATOM 654 C C . ASN A 1 92 ? 4.727 2.188 1.527 1.00 98.12 92 ASN A C 1
ATOM 656 O O . ASN A 1 92 ? 5.229 3.311 1.599 1.00 98.12 92 ASN A O 1
ATOM 660 N N . PRO A 1 93 ? 5.306 1.109 2.092 1.00 97.50 93 PRO A N 1
ATOM 661 C CA . PRO A 1 93 ? 6.554 1.190 2.849 1.00 97.50 93 PRO A CA 1
ATOM 662 C C . PRO A 1 93 ? 7.721 1.827 2.092 1.00 97.50 93 PRO A C 1
ATOM 664 O O . PRO A 1 93 ? 8.449 2.635 2.662 1.00 97.50 93 PRO A O 1
ATOM 667 N N . PHE A 1 94 ? 7.916 1.469 0.819 1.00 97.12 94 PHE A N 1
ATOM 668 C CA . PHE A 1 94 ? 9.076 1.930 0.053 1.00 97.12 94 PHE A CA 1
ATOM 669 C C . PHE A 1 94 ? 8.817 1.968 -1.460 1.00 97.12 94 PHE A C 1
ATOM 671 O O . PHE A 1 94 ? 9.547 1.362 -2.245 1.00 97.12 94 PHE A O 1
ATOM 678 N N . SER A 1 95 ? 7.743 2.636 -1.896 1.00 96.38 95 SER A N 1
ATOM 679 C CA . SER A 1 95 ? 7.271 2.544 -3.295 1.00 96.38 95 SER A CA 1
ATOM 680 C C . SER A 1 95 ? 7.130 1.080 -3.729 1.00 96.38 95 SER A C 1
ATOM 682 O O . SER A 1 95 ? 7.707 0.639 -4.726 1.00 96.38 95 SER A O 1
ATOM 684 N N . GLY A 1 96 ? 6.440 0.309 -2.893 1.00 96.88 96 GLY A N 1
ATOM 685 C CA . GLY A 1 96 ? 6.495 -1.147 -2.857 1.00 96.88 96 GLY A CA 1
ATOM 686 C C . GLY A 1 96 ? 6.528 -1.675 -1.418 1.00 96.88 96 GLY A C 1
ATOM 687 O O . GLY A 1 96 ? 6.506 -0.886 -0.467 1.00 96.88 96 GLY A O 1
ATOM 688 N N . PRO A 1 97 ? 6.656 -2.999 -1.241 1.00 96.69 97 PRO A N 1
ATOM 689 C CA . PRO A 1 97 ? 6.639 -3.651 0.073 1.00 96.69 97 PRO A CA 1
ATOM 690 C C . PRO A 1 97 ? 7.911 -3.425 0.910 1.00 96.69 97 PRO A C 1
ATOM 692 O O . PRO A 1 97 ? 7.922 -3.719 2.101 1.00 96.69 97 PRO A O 1
ATOM 695 N N . GLY A 1 98 ? 8.993 -2.917 0.308 1.00 95.25 98 GLY A N 1
ATOM 696 C CA . GLY A 1 98 ? 10.310 -2.858 0.947 1.00 95.25 98 GLY A CA 1
ATOM 697 C C . GLY A 1 98 ? 11.026 -4.214 0.955 1.00 95.25 98 GLY A C 1
ATOM 698 O O . GLY A 1 98 ? 10.608 -5.164 0.297 1.00 95.25 98 GLY A O 1
ATOM 699 N N . LYS A 1 99 ? 12.159 -4.295 1.663 1.00 94.56 99 LYS A N 1
ATOM 700 C CA . LYS A 1 99 ? 13.001 -5.511 1.721 1.00 94.56 99 LYS A CA 1
ATOM 701 C C . LYS A 1 99 ? 12.810 -6.306 3.015 1.00 94.56 99 LYS A C 1
ATOM 703 O O . LYS A 1 99 ? 12.880 -7.536 3.006 1.00 94.56 99 LYS A O 1
ATOM 708 N N . THR A 1 100 ? 12.571 -5.595 4.113 1.00 95.88 100 THR A N 1
ATOM 709 C CA . THR A 1 100 ? 12.469 -6.114 5.480 1.00 95.88 100 THR A CA 1
ATOM 710 C C . THR A 1 100 ? 11.168 -5.653 6.116 1.00 95.88 100 THR A C 1
ATOM 712 O O . THR A 1 100 ? 10.689 -4.561 5.816 1.00 95.88 100 THR A O 1
ATOM 715 N N . ARG A 1 101 ? 10.619 -6.462 7.026 1.00 94.25 101 ARG A N 1
ATOM 716 C CA . ARG A 1 101 ? 9.401 -6.104 7.755 1.00 94.25 101 ARG A CA 1
ATOM 717 C C . ARG A 1 101 ? 9.693 -4.956 8.715 1.00 94.25 101 ARG A C 1
ATOM 719 O O . ARG A 1 101 ? 10.552 -5.082 9.583 1.00 94.25 101 ARG A O 1
ATOM 726 N N . ASP A 1 102 ? 8.938 -3.876 8.580 1.00 96.31 102 ASP A N 1
ATOM 727 C CA . ASP A 1 102 ? 8.931 -2.780 9.542 1.00 96.31 102 ASP A CA 1
ATOM 728 C C . ASP A 1 102 ? 7.903 -3.074 10.653 1.00 96.31 102 ASP A C 1
ATOM 730 O O . ASP A 1 102 ? 6.729 -3.335 10.349 1.00 96.31 102 ASP A O 1
ATOM 734 N N . PRO A 1 103 ? 8.303 -3.055 11.937 1.00 95.75 103 PRO A N 1
ATOM 735 C CA . PRO A 1 103 ? 7.395 -3.344 13.043 1.00 95.75 103 PRO A CA 1
ATOM 736 C C . PRO A 1 103 ? 6.247 -2.331 13.176 1.00 95.75 103 PRO A C 1
ATOM 738 O O . PRO A 1 103 ? 5.155 -2.730 13.579 1.00 95.75 103 PRO A O 1
ATOM 741 N N . ASN A 1 104 ? 6.442 -1.061 12.804 1.00 97.38 104 ASN A N 1
ATOM 742 C CA . ASN A 1 104 ? 5.390 -0.042 12.855 1.00 97.38 104 ASN A CA 1
ATOM 743 C C . ASN A 1 104 ? 4.306 -0.322 11.811 1.00 97.38 104 ASN A C 1
ATOM 745 O O . ASN A 1 104 ? 3.118 -0.244 12.123 1.00 97.38 104 ASN A O 1
ATOM 749 N N . TYR A 1 105 ? 4.699 -0.711 10.593 1.00 97.12 105 TYR A N 1
ATOM 750 C CA . TYR A 1 105 ? 3.742 -1.171 9.582 1.00 97.12 105 TYR A CA 1
ATOM 751 C C . TYR A 1 105 ? 3.013 -2.427 10.043 1.00 97.12 105 TYR A C 1
ATOM 753 O O . TYR A 1 105 ? 1.789 -2.462 9.981 1.00 97.12 105 TYR A O 1
ATOM 761 N N . GLY A 1 106 ? 3.731 -3.421 10.569 1.00 95.38 106 GLY A N 1
ATOM 762 C CA . GLY A 1 106 ? 3.114 -4.639 11.095 1.00 95.38 106 GLY A CA 1
ATOM 763 C C . GLY A 1 106 ? 2.036 -4.360 12.149 1.00 95.38 106 GLY A C 1
ATOM 764 O O . GLY A 1 106 ? 0.913 -4.851 12.042 1.00 95.38 106 GLY A O 1
ATOM 765 N N . ALA A 1 107 ? 2.349 -3.518 13.138 1.00 95.69 107 ALA A N 1
ATOM 766 C CA . ALA A 1 107 ? 1.405 -3.144 14.190 1.00 95.69 107 ALA A CA 1
ATOM 767 C C . ALA A 1 107 ? 0.192 -2.367 13.648 1.00 95.69 107 ALA A C 1
ATOM 769 O O . ALA A 1 107 ? -0.948 -2.660 14.014 1.00 95.69 107 ALA A O 1
ATOM 770 N N . ALA A 1 108 ? 0.417 -1.399 12.755 1.00 96.50 108 ALA A N 1
ATOM 771 C CA . ALA A 1 108 ? -0.654 -0.587 12.187 1.00 96.50 108 ALA A CA 1
ATOM 772 C C . ALA A 1 108 ? -1.586 -1.394 11.266 1.00 96.50 108 ALA A C 1
ATOM 774 O O . ALA A 1 108 ? -2.804 -1.219 11.323 1.00 96.50 108 ALA A O 1
ATOM 775 N N . ILE A 1 109 ? -1.034 -2.317 10.470 1.00 96.31 109 ILE A N 1
ATOM 776 C CA . ILE A 1 109 ? -1.795 -3.231 9.606 1.00 96.31 109 ILE A CA 1
ATOM 777 C C . ILE A 1 109 ? -2.680 -4.150 10.451 1.00 96.31 109 ILE A C 1
ATOM 779 O O . ILE A 1 109 ? -3.874 -4.271 10.175 1.00 96.31 109 ILE A O 1
ATOM 783 N N . ALA A 1 110 ? -2.126 -4.740 11.514 1.00 95.06 110 ALA A N 1
ATOM 784 C CA . ALA A 1 110 ? -2.885 -5.590 12.428 1.00 95.06 110 ALA A CA 1
ATOM 785 C C . ALA A 1 110 ? -4.028 -4.820 13.117 1.00 95.06 110 ALA A C 1
ATOM 787 O O . ALA A 1 110 ? -5.155 -5.314 13.181 1.00 95.06 110 ALA A O 1
ATOM 788 N N . ALA A 1 111 ? -3.772 -3.590 13.578 1.00 95.75 111 ALA A N 1
ATOM 789 C CA . ALA A 1 111 ? -4.787 -2.744 14.206 1.00 95.75 111 ALA A CA 1
ATOM 790 C C . ALA A 1 111 ? -5.903 -2.332 13.228 1.00 95.75 111 ALA A C 1
ATOM 792 O O . ALA A 1 111 ? -7.084 -2.419 13.565 1.00 95.75 111 ALA A O 1
ATOM 793 N N . ALA A 1 112 ? -5.547 -1.929 12.004 1.00 95.69 112 ALA A N 1
ATOM 794 C CA . ALA A 1 112 ? -6.507 -1.601 10.950 1.00 95.69 112 ALA A CA 1
ATOM 795 C C . ALA A 1 112 ? -7.397 -2.804 10.615 1.00 95.69 112 ALA A C 1
ATOM 797 O O . ALA A 1 112 ? -8.624 -2.686 10.574 1.00 95.69 112 ALA A O 1
ATOM 798 N N . LYS A 1 113 ? -6.790 -3.985 10.471 1.00 93.69 113 LYS A N 1
ATOM 799 C CA . LYS A 1 113 ? -7.524 -5.225 10.240 1.00 93.69 113 LYS A CA 1
ATOM 800 C C . LYS A 1 113 ? -8.487 -5.552 11.380 1.00 93.69 113 LYS A C 1
ATOM 802 O O . LYS A 1 113 ? -9.635 -5.897 11.110 1.00 93.69 113 LYS A O 1
ATOM 807 N N . ALA A 1 114 ? -8.048 -5.442 12.635 1.00 94.38 114 ALA A N 1
ATOM 808 C CA . ALA A 1 114 ? -8.898 -5.691 13.801 1.00 94.38 114 ALA A CA 1
ATOM 809 C C . ALA A 1 114 ? -10.133 -4.769 13.839 1.00 94.38 114 ALA A C 1
ATOM 811 O O . ALA A 1 114 ? -11.175 -5.160 14.357 1.00 94.38 114 ALA A O 1
ATOM 812 N N . ALA A 1 115 ? -10.038 -3.580 13.236 1.00 95.12 115 ALA A N 1
ATOM 813 C CA . ALA A 1 115 ? -11.141 -2.637 13.065 1.00 95.12 115 ALA A CA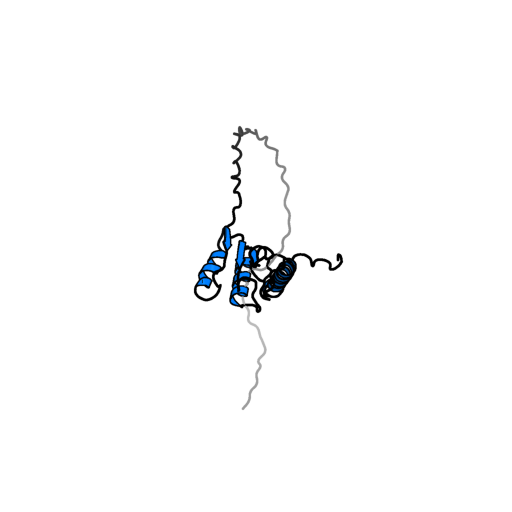 1
ATOM 814 C C . ALA A 1 115 ? -12.004 -2.881 11.806 1.00 95.12 115 ALA A C 1
ATOM 816 O O . ALA A 1 115 ? -12.917 -2.109 11.523 1.00 95.12 115 ALA A O 1
ATOM 817 N N . GLY A 1 116 ? -11.734 -3.937 11.031 1.00 93.75 116 GLY A N 1
ATOM 818 C CA . GLY A 1 116 ? -12.476 -4.266 9.810 1.00 93.75 116 GLY A CA 1
ATOM 819 C C . GLY A 1 116 ? -12.016 -3.515 8.554 1.00 93.75 116 GLY A C 1
ATOM 820 O O . GLY A 1 116 ? -12.710 -3.556 7.533 1.00 93.75 116 GLY A O 1
ATOM 821 N N . VAL A 1 117 ? -10.856 -2.851 8.600 1.00 95.19 117 VAL A N 1
ATOM 822 C CA . VAL A 1 117 ? -10.240 -2.197 7.438 1.00 95.19 117 VAL A CA 1
ATOM 823 C C . VAL A 1 117 ? -9.408 -3.211 6.657 1.00 95.19 117 VAL A C 1
ATOM 825 O O . VAL A 1 117 ? -8.554 -3.901 7.211 1.00 95.19 117 VAL A O 1
ATOM 828 N N . THR A 1 118 ? -9.611 -3.277 5.343 1.00 95.06 118 THR A N 1
ATOM 829 C CA . THR A 1 118 ? -8.754 -4.067 4.451 1.00 95.06 118 THR A CA 1
ATOM 830 C C . THR A 1 118 ? -7.485 -3.286 4.138 1.00 95.06 118 THR A C 1
ATOM 832 O O . THR A 1 118 ? -7.563 -2.186 3.594 1.00 95.06 118 THR A O 1
ATOM 835 N N . VAL A 1 119 ? -6.309 -3.843 4.435 1.00 96.44 119 VAL A N 1
ATOM 836 C CA . VAL A 1 119 ? -5.039 -3.218 4.042 1.00 96.44 119 VAL A CA 1
ATOM 837 C C . VAL A 1 119 ? -4.470 -3.886 2.794 1.00 96.44 119 VAL A C 1
ATOM 839 O O . VAL A 1 119 ? -4.301 -5.105 2.756 1.00 96.44 119 VAL A O 1
ATOM 842 N N . LEU A 1 120 ? -4.165 -3.074 1.783 1.00 96.62 120 LEU A N 1
ATOM 843 C CA . LEU A 1 120 ? -3.530 -3.482 0.530 1.00 96.62 120 LEU A CA 1
ATOM 844 C C . LEU A 1 120 ? -2.102 -2.932 0.462 1.00 96.62 120 LEU A C 1
ATOM 846 O O . LEU A 1 120 ? -1.849 -1.807 0.892 1.00 96.62 120 LEU A O 1
ATOM 850 N N . GLY A 1 121 ? -1.178 -3.706 -0.105 1.00 96.75 121 GLY A N 1
ATOM 851 C CA . GLY A 1 121 ? 0.177 -3.244 -0.404 1.00 96.75 121 GLY A CA 1
ATOM 852 C C . GLY A 1 121 ? 0.241 -2.572 -1.770 1.00 96.75 121 GLY A C 1
ATOM 853 O O . GLY A 1 121 ? -0.234 -3.128 -2.759 1.00 96.75 121 GLY A O 1
ATOM 854 N N . TYR A 1 122 ? 0.835 -1.385 -1.845 1.00 98.31 122 TYR A N 1
ATOM 855 C CA . TYR A 1 122 ? 1.108 -0.727 -3.120 1.00 98.31 122 TYR A CA 1
ATOM 856 C C . TYR A 1 122 ? 2.209 -1.468 -3.895 1.00 98.31 122 TYR A C 1
ATOM 858 O O . TYR A 1 122 ? 3.280 -1.728 -3.347 1.00 98.31 122 TYR A O 1
ATOM 866 N N . VAL A 1 123 ? 1.974 -1.743 -5.184 1.00 98.06 123 VAL A N 1
ATOM 867 C CA . VAL A 1 123 ? 2.965 -2.316 -6.109 1.00 98.06 123 VAL A CA 1
ATOM 868 C C . VAL A 1 123 ? 3.003 -1.485 -7.397 1.00 98.06 123 VAL A C 1
ATOM 870 O O . VAL A 1 123 ? 1.977 -1.353 -8.070 1.00 98.06 123 VAL A O 1
ATOM 873 N N . PRO A 1 124 ? 4.155 -0.897 -7.767 1.00 97.00 124 PRO A N 1
ATOM 874 C CA . PRO A 1 124 ? 4.270 -0.136 -9.003 1.00 97.00 124 PRO A CA 1
ATOM 875 C C . PRO A 1 124 ? 4.372 -1.060 -10.225 1.00 97.00 124 PRO A C 1
ATOM 877 O O . PRO A 1 124 ? 5.209 -1.953 -10.267 1.00 97.00 124 PRO A O 1
ATOM 880 N N . THR A 1 125 ? 3.598 -0.772 -11.272 1.00 96.88 125 THR A N 1
ATOM 881 C CA . THR A 1 125 ? 3.650 -1.515 -12.550 1.00 96.88 125 THR A CA 1
ATOM 882 C C . THR A 1 125 ? 4.632 -0.932 -13.563 1.00 96.88 125 THR A C 1
ATOM 884 O O . THR A 1 125 ? 4.921 -1.558 -14.580 1.00 96.88 125 THR A O 1
ATOM 887 N N . GLY A 1 126 ? 5.063 0.317 -13.345 1.00 95.62 126 GLY A N 1
ATOM 888 C CA . GLY A 1 126 ? 5.922 1.051 -14.277 1.00 95.62 126 GLY A CA 1
ATOM 889 C C . GLY A 1 126 ? 5.338 1.228 -15.678 1.00 95.62 126 GLY A C 1
ATOM 890 O O . GLY A 1 126 ? 6.097 1.484 -16.606 1.00 95.62 126 GLY A O 1
ATOM 891 N N . TYR A 1 127 ? 4.020 1.049 -15.844 1.00 96.75 127 TYR A N 1
ATOM 892 C CA . TYR A 1 127 ? 3.351 0.993 -17.150 1.00 96.75 127 TYR A CA 1
ATOM 893 C C . TYR A 1 127 ? 3.995 -0.008 -18.116 1.00 96.75 127 TYR A C 1
ATOM 895 O O . TYR A 1 127 ? 4.059 0.241 -19.321 1.00 96.75 127 TYR A O 1
ATOM 903 N N . LEU A 1 128 ? 4.527 -1.110 -17.575 1.00 96.69 128 LEU A N 1
ATOM 904 C CA . LEU A 1 128 ? 5.273 -2.117 -18.331 1.00 96.69 128 LEU A CA 1
ATOM 905 C C . LEU A 1 128 ? 6.422 -1.514 -19.162 1.00 96.69 128 LEU A C 1
ATOM 907 O O . LEU A 1 128 ? 6.751 -2.018 -20.230 1.00 96.69 128 LEU A O 1
ATOM 911 N N . GLY A 1 129 ? 7.006 -0.407 -18.687 1.00 94.69 129 GLY A N 1
ATOM 912 C CA . GLY A 1 129 ? 8.156 0.254 -19.302 1.00 94.69 129 GLY A CA 1
ATOM 913 C C . GLY A 1 129 ? 7.844 1.213 -20.448 1.00 94.69 129 GLY A C 1
ATOM 914 O O . GLY A 1 129 ? 8.751 1.875 -20.945 1.00 94.69 129 GLY A O 1
ATOM 915 N N . THR A 1 130 ? 6.574 1.379 -20.828 1.00 95.44 130 THR A N 1
ATOM 916 C CA . THR A 1 130 ? 6.171 2.238 -21.964 1.00 95.44 130 THR A CA 1
ATOM 917 C C . THR A 1 130 ? 6.503 3.723 -21.779 1.00 95.44 130 THR A C 1
ATOM 919 O O . THR A 1 130 ? 6.554 4.471 -22.750 1.00 95.44 130 THR A O 1
ATOM 922 N N . THR A 1 131 ? 6.779 4.163 -20.548 1.00 94.44 131 THR A N 1
ATOM 923 C CA . THR A 1 131 ? 7.149 5.550 -20.229 1.00 94.44 131 THR A CA 1
ATOM 924 C C . THR A 1 131 ? 8.664 5.762 -20.099 1.00 94.44 131 THR A C 1
ATOM 926 O O . THR A 1 131 ? 9.083 6.782 -19.558 1.00 94.44 131 THR A O 1
ATOM 929 N N . GLY A 1 132 ? 9.492 4.775 -20.465 1.00 93.44 132 GLY A N 1
ATOM 930 C CA . GLY A 1 132 ? 10.948 4.800 -20.250 1.00 93.44 132 GLY A CA 1
ATOM 931 C C . GLY A 1 132 ? 11.376 4.609 -18.788 1.00 93.44 132 GLY A C 1
ATOM 932 O O . GLY A 1 132 ? 12.555 4.724 -18.462 1.00 93.44 132 GLY A O 1
ATOM 933 N N . ARG A 1 133 ? 10.432 4.312 -17.883 1.00 95.31 133 ARG A N 1
ATOM 934 C CA . ARG A 1 133 ? 10.736 4.036 -16.474 1.00 95.31 133 ARG A CA 1
ATOM 935 C C . ARG A 1 133 ? 11.350 2.647 -16.352 1.00 95.31 133 ARG A C 1
ATOM 937 O O . ARG A 1 133 ? 10.757 1.666 -16.800 1.00 95.31 133 ARG A O 1
ATOM 944 N N . ALA A 1 134 ? 12.503 2.570 -15.701 1.00 96.69 134 ALA A N 1
ATOM 945 C CA . ALA A 1 134 ? 13.175 1.310 -15.433 1.00 96.69 134 ALA A CA 1
ATOM 946 C C . ALA A 1 134 ? 12.678 0.647 -14.138 1.00 96.69 134 ALA A C 1
ATOM 948 O O . ALA A 1 134 ? 12.266 1.317 -13.184 1.00 96.69 134 ALA A O 1
ATOM 949 N N . THR A 1 135 ? 12.743 -0.679 -14.117 1.00 97.00 135 THR A N 1
ATOM 950 C CA . THR A 1 135 ? 12.655 -1.521 -12.923 1.00 97.00 135 THR A CA 1
ATOM 951 C C . THR A 1 135 ? 13.787 -1.189 -11.945 1.00 97.00 135 THR A C 1
ATOM 953 O O . THR A 1 135 ? 14.750 -0.493 -12.272 1.00 97.00 135 THR A O 1
ATOM 956 N N . ARG A 1 136 ? 13.739 -1.754 -10.735 1.00 93.50 136 ARG A N 1
ATOM 957 C CA . ARG A 1 136 ? 14.815 -1.625 -9.732 1.00 93.50 136 ARG A CA 1
ATOM 958 C C . ARG A 1 136 ? 16.162 -2.202 -10.190 1.00 93.50 136 ARG A C 1
ATOM 960 O O . ARG A 1 136 ? 17.172 -1.905 -9.563 1.00 93.50 136 ARG A O 1
ATOM 967 N N . LE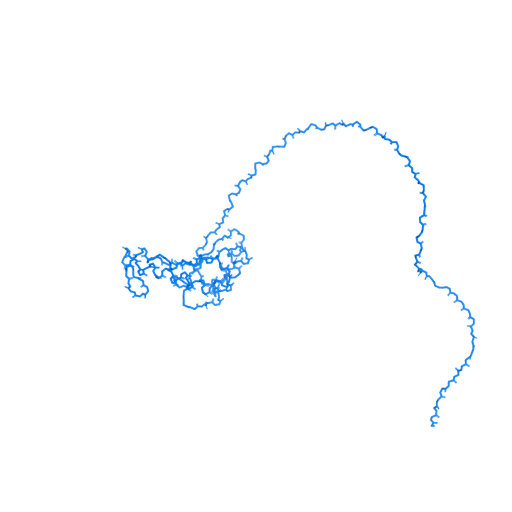U A 1 137 ? 16.171 -3.017 -11.247 1.00 94.88 137 LEU A N 1
ATOM 968 C CA . LEU A 1 137 ? 17.379 -3.576 -11.864 1.00 94.88 137 LEU A CA 1
ATOM 969 C C . LEU A 1 137 ? 17.827 -2.801 -13.114 1.00 94.88 137 LEU A C 1
ATOM 971 O O . LEU A 1 137 ? 18.780 -3.208 -13.767 1.00 94.88 137 LEU A O 1
ATOM 975 N N . GLY A 1 138 ? 17.164 -1.692 -13.453 1.00 96.31 138 GLY A N 1
ATOM 976 C CA . GLY A 1 138 ? 17.525 -0.862 -14.603 1.00 96.31 138 GLY A CA 1
ATOM 977 C C . GLY A 1 138 ? 16.910 -1.298 -15.939 1.00 96.31 138 GLY A C 1
ATOM 978 O O . GLY A 1 138 ? 17.130 -0.628 -16.941 1.00 96.31 138 GLY A O 1
ATOM 979 N N . ASP A 1 139 ? 16.111 -2.368 -15.969 1.00 97.06 139 ASP A N 1
ATOM 980 C CA . ASP A 1 139 ? 15.463 -2.863 -17.192 1.00 97.06 139 ASP A CA 1
ATOM 981 C C . ASP A 1 139 ? 14.137 -2.132 -17.473 1.00 97.06 139 ASP A C 1
ATOM 983 O O . ASP A 1 139 ? 13.398 -1.809 -16.544 1.00 97.06 139 ASP A O 1
ATOM 987 N N . THR A 1 140 ? 13.815 -1.894 -18.743 1.00 97.31 140 THR A N 1
ATOM 988 C CA . THR A 1 140 ? 12.561 -1.274 -19.207 1.00 97.31 140 THR A CA 1
ATOM 989 C C . THR A 1 140 ? 11.644 -2.254 -19.942 1.00 97.31 140 THR A C 1
ATOM 991 O O . THR A 1 140 ? 10.530 -1.885 -20.298 1.00 97.31 140 THR A O 1
ATOM 994 N N . ALA A 1 141 ? 12.061 -3.501 -20.162 1.00 97.25 141 ALA A N 1
ATOM 995 C CA . ALA A 1 141 ? 11.260 -4.484 -20.871 1.00 97.25 141 ALA A CA 1
ATOM 996 C C . ALA A 1 141 ? 9.943 -4.794 -20.124 1.00 97.25 141 ALA A C 1
ATOM 998 O O . ALA A 1 141 ? 9.953 -4.952 -18.896 1.00 97.25 141 ALA A O 1
ATOM 999 N N . PRO A 1 142 ? 8.814 -4.980 -20.839 1.00 97.81 142 PRO A N 1
ATOM 1000 C CA . PRO A 1 142 ? 7.549 -5.392 -20.230 1.00 97.81 142 PRO A CA 1
ATOM 1001 C C . PRO A 1 142 ? 7.675 -6.650 -19.360 1.00 97.81 142 PRO A C 1
ATOM 1003 O O . PRO A 1 142 ? 7.136 -6.687 -18.257 1.00 97.81 142 PRO A O 1
ATOM 1006 N N . ALA A 1 143 ? 8.445 -7.647 -19.813 1.00 97.25 143 ALA A N 1
ATOM 1007 C CA . ALA A 1 143 ? 8.675 -8.888 -19.073 1.00 97.25 143 ALA A CA 1
ATOM 1008 C C . ALA A 1 143 ? 9.403 -8.656 -17.736 1.00 97.25 143 ALA A C 1
ATOM 1010 O O . ALA A 1 143 ? 9.040 -9.254 -16.724 1.00 97.25 143 ALA A O 1
ATOM 1011 N N . ALA A 1 144 ? 10.382 -7.748 -17.705 1.00 97.50 144 ALA A N 1
ATOM 1012 C CA . ALA A 1 144 ? 11.089 -7.395 -16.478 1.00 97.50 144 ALA A CA 1
ATOM 1013 C C . ALA A 1 144 ? 10.166 -6.682 -15.479 1.00 97.50 144 ALA A C 1
ATOM 1015 O O . ALA A 1 144 ? 10.218 -6.950 -14.278 1.00 97.50 144 ALA A O 1
ATOM 1016 N N . TRP A 1 145 ? 9.272 -5.819 -15.970 1.00 97.88 145 TRP A N 1
ATOM 1017 C CA . TRP A 1 145 ? 8.239 -5.199 -15.142 1.00 97.88 145 TRP A CA 1
ATOM 1018 C C . TRP A 1 145 ? 7.242 -6.218 -14.588 1.00 97.88 145 TRP A C 1
ATOM 1020 O O . TRP A 1 145 ? 6.935 -6.164 -13.399 1.00 97.88 145 TRP A O 1
ATOM 1030 N N . SER A 1 146 ? 6.778 -7.175 -15.397 1.00 97.81 146 SER A N 1
ATOM 1031 C CA . SER A 1 146 ? 5.914 -8.265 -14.924 1.00 97.81 146 SER A CA 1
ATOM 1032 C C . SER A 1 146 ? 6.589 -9.098 -13.830 1.00 97.81 146 SER A C 1
ATOM 1034 O O . SER A 1 146 ? 5.976 -9.332 -12.788 1.00 97.81 146 SER A O 1
ATOM 1036 N N . ALA A 1 147 ? 7.860 -9.471 -14.019 1.00 97.50 147 ALA A N 1
ATOM 1037 C CA . ALA A 1 147 ? 8.636 -10.209 -13.022 1.00 97.50 147 ALA A CA 1
ATOM 1038 C C . ALA A 1 147 ? 8.808 -9.410 -11.717 1.00 97.50 147 ALA A C 1
ATOM 1040 O O . ALA A 1 147 ? 8.601 -9.937 -10.625 1.00 97.50 147 ALA A O 1
ATOM 1041 N N . GLN A 1 148 ? 9.116 -8.112 -11.813 1.00 97.81 148 GLN A N 1
ATOM 1042 C CA . GLN A 1 148 ? 9.204 -7.227 -10.650 1.00 97.81 148 GLN A CA 1
ATOM 1043 C C . GLN A 1 148 ? 7.870 -7.119 -9.899 1.00 97.81 148 GLN A C 1
ATOM 1045 O O . GLN A 1 148 ? 7.860 -7.175 -8.671 1.00 97.81 148 GLN A O 1
ATOM 1050 N N . VAL A 1 149 ? 6.750 -6.965 -10.609 1.00 98.06 149 VAL A N 1
ATOM 1051 C CA . VAL A 1 149 ? 5.418 -6.884 -9.990 1.00 98.06 149 VAL A CA 1
ATOM 1052 C C . VAL A 1 149 ? 5.104 -8.163 -9.218 1.00 98.06 149 VAL A C 1
ATOM 1054 O O . VAL A 1 149 ? 4.673 -8.082 -8.070 1.00 98.06 149 VAL A O 1
ATOM 1057 N N . GLN A 1 150 ? 5.356 -9.334 -9.809 1.00 97.31 150 GLN A N 1
ATOM 1058 C CA . GLN A 1 150 ? 5.164 -10.620 -9.133 1.00 97.31 150 GLN A CA 1
ATOM 1059 C C . GLN A 1 150 ? 6.036 -10.726 -7.875 1.00 97.31 150 GLN A C 1
ATOM 1061 O O . GLN A 1 150 ? 5.522 -11.020 -6.797 1.00 97.31 150 GLN A O 1
ATOM 1066 N N . GLN A 1 151 ? 7.319 -10.371 -7.976 1.00 97.38 151 GLN A N 1
ATOM 1067 C CA . GLN A 1 151 ? 8.240 -10.384 -6.840 1.00 97.38 151 GLN A CA 1
ATOM 1068 C C . GLN A 1 151 ? 7.813 -9.429 -5.711 1.00 97.38 151 GLN A C 1
ATOM 1070 O O . GLN A 1 151 ? 7.958 -9.752 -4.527 1.00 97.38 151 GLN A O 1
ATOM 1075 N N . ASP A 1 152 ? 7.284 -8.251 -6.046 1.00 97.62 152 ASP A N 1
ATOM 1076 C CA . ASP A 1 152 ? 6.771 -7.293 -5.065 1.00 97.62 152 ASP A CA 1
ATOM 1077 C C . ASP A 1 152 ? 5.497 -7.817 -4.381 1.00 97.62 152 ASP A C 1
ATOM 1079 O O . ASP A 1 152 ? 5.349 -7.668 -3.167 1.00 97.62 152 ASP A O 1
ATOM 1083 N N . ILE A 1 153 ? 4.599 -8.477 -5.120 1.00 96.25 153 ILE A N 1
ATOM 1084 C CA . ILE A 1 153 ? 3.405 -9.123 -4.551 1.00 96.25 153 ILE A CA 1
ATOM 1085 C C . ILE A 1 153 ? 3.817 -10.230 -3.574 1.00 96.25 153 ILE A C 1
ATOM 1087 O O . ILE A 1 153 ? 3.369 -10.246 -2.427 1.00 96.25 153 ILE A O 1
ATOM 1091 N N . GLU A 1 154 ? 4.715 -11.124 -3.987 1.00 95.81 154 GLU A N 1
ATOM 1092 C CA . GLU A 1 154 ? 5.247 -12.187 -3.127 1.00 95.81 154 GLU A CA 1
ATOM 1093 C C . GLU A 1 154 ? 5.936 -11.614 -1.887 1.00 95.81 154 GLU A C 1
ATOM 1095 O O . GLU A 1 154 ? 5.743 -12.099 -0.772 1.00 95.81 154 GLU A O 1
ATOM 1100 N N . THR A 1 155 ? 6.701 -10.534 -2.056 1.00 96.44 155 THR A N 1
ATOM 1101 C CA . THR A 1 155 ? 7.373 -9.860 -0.946 1.00 96.44 155 THR A CA 1
ATOM 1102 C C . THR A 1 155 ? 6.374 -9.243 0.026 1.00 96.44 155 THR A C 1
ATOM 1104 O O . THR A 1 155 ? 6.552 -9.393 1.234 1.00 96.44 155 THR A O 1
ATOM 1107 N N . TRP A 1 156 ? 5.300 -8.613 -0.457 1.00 96.12 156 TRP A N 1
ATOM 1108 C CA . TRP A 1 156 ? 4.232 -8.105 0.405 1.00 96.12 156 TRP A CA 1
ATOM 1109 C C . TRP A 1 156 ? 3.643 -9.216 1.280 1.00 96.12 156 TRP A C 1
ATOM 1111 O O . TRP A 1 156 ? 3.563 -9.071 2.500 1.00 96.12 156 TRP A O 1
ATOM 1121 N N . TYR A 1 157 ? 3.306 -10.358 0.681 1.00 94.56 157 TYR A N 1
ATOM 1122 C CA . TYR A 1 157 ? 2.751 -11.495 1.414 1.00 94.56 157 TYR A CA 1
ATOM 1123 C C . TYR A 1 157 ? 3.750 -12.160 2.355 1.00 94.56 157 TYR A C 1
ATOM 1125 O O . TYR A 1 157 ? 3.389 -12.520 3.473 1.00 94.56 157 TYR A O 1
ATOM 1133 N N . ARG A 1 158 ? 5.020 -12.262 1.967 1.00 95.00 158 ARG A N 1
ATOM 1134 C CA . ARG A 1 158 ? 6.081 -12.760 2.847 1.00 95.00 158 ARG A CA 1
ATOM 1135 C C . ARG A 1 158 ? 6.260 -11.879 4.087 1.00 95.00 158 ARG A C 1
ATOM 1137 O O . ARG A 1 158 ? 6.507 -12.406 5.167 1.00 95.00 158 ARG A O 1
ATOM 1144 N N . LEU A 1 159 ? 6.166 -10.555 3.943 1.00 94.81 159 LEU A N 1
ATOM 1145 C CA . LEU A 1 159 ? 6.397 -9.607 5.040 1.00 94.81 159 LEU A CA 1
ATOM 1146 C C . LEU A 1 159 ? 5.149 -9.356 5.906 1.00 94.81 159 LEU A C 1
ATOM 1148 O O . LEU A 1 159 ? 5.289 -9.158 7.112 1.00 94.81 159 LEU A O 1
ATOM 1152 N N . HIS A 1 160 ? 3.953 -9.367 5.310 1.00 93.19 160 HIS A N 1
ATOM 1153 C CA . HIS A 1 160 ? 2.704 -8.930 5.953 1.00 93.19 160 HIS A CA 1
ATOM 1154 C C . HIS A 1 160 ? 1.542 -9.927 5.836 1.00 93.19 160 HIS A C 1
ATOM 1156 O O . HIS A 1 160 ? 0.481 -9.712 6.418 1.00 93.19 160 HIS A O 1
ATOM 1162 N N . GLY A 1 161 ? 1.704 -11.046 5.127 1.00 86.12 161 GLY A N 1
ATOM 1163 C CA . GLY A 1 161 ? 0.653 -12.060 4.982 1.00 86.12 161 GLY A CA 1
ATOM 1164 C C . GLY A 1 161 ? 0.231 -12.684 6.316 1.00 86.12 161 GLY A C 1
ATOM 1165 O O . GLY A 1 161 ? -0.948 -12.967 6.511 1.00 86.12 161 GLY A O 1
ATOM 1166 N N . GLY A 1 162 ? 1.164 -12.807 7.268 1.00 81.50 162 GLY A N 1
ATOM 1167 C CA . GLY A 1 162 ? 0.887 -13.267 8.636 1.00 81.50 162 GLY A CA 1
ATOM 1168 C C . GLY A 1 162 ? 0.064 -12.286 9.480 1.00 81.50 162 GLY A C 1
ATOM 1169 O O . GLY A 1 162 ? -0.628 -12.709 10.400 1.00 81.50 162 GLY A O 1
ATOM 1170 N N . ASP A 1 163 ? 0.050 -10.999 9.116 1.00 77.81 163 ASP A N 1
ATOM 1171 C CA . ASP A 1 163 ? -0.826 -9.986 9.727 1.00 77.81 163 ASP A CA 1
ATOM 1172 C C . ASP A 1 163 ? -2.272 -10.115 9.190 1.00 77.81 163 ASP A C 1
ATOM 1174 O O . ASP A 1 163 ? -3.205 -9.434 9.623 1.00 77.81 163 ASP A O 1
ATOM 1178 N N . GLY A 1 164 ? -2.466 -11.047 8.248 1.00 59.75 164 GLY A N 1
ATOM 1179 C CA . GLY A 1 164 ? -3.737 -11.447 7.686 1.00 59.75 164 GLY A CA 1
ATOM 1180 C C . GLY A 1 164 ? -4.333 -10.415 6.730 1.00 59.75 164 GLY A C 1
ATOM 1181 O O . GLY A 1 164 ? -5.555 -10.247 6.697 1.00 59.75 164 GLY A O 1
ATOM 1182 N N . CYS A 1 165 ? -3.477 -9.752 5.953 1.00 64.44 165 CYS A N 1
ATOM 1183 C CA . CYS A 1 165 ? -3.853 -9.039 4.733 1.00 64.44 165 CYS A CA 1
ATOM 1184 C C . CYS A 1 165 ? -4.744 -9.907 3.821 1.00 64.44 165 CYS A C 1
ATOM 1186 O O . CYS A 1 165 ? -4.779 -11.130 3.971 1.00 64.44 165 CYS A O 1
ATOM 1188 N N . ALA A 1 166 ? -5.456 -9.276 2.876 1.00 61.38 166 ALA A N 1
ATOM 1189 C CA . ALA A 1 166 ? -6.313 -9.967 1.904 1.00 61.38 166 ALA A CA 1
ATOM 1190 C C . ALA A 1 166 ? -5.622 -11.226 1.366 1.00 61.38 166 ALA A C 1
ATOM 1192 O O . ALA A 1 166 ? -4.482 -11.121 0.925 1.00 61.38 166 ALA A O 1
ATOM 1193 N N . THR A 1 167 ? -6.278 -12.387 1.456 1.00 60.12 167 THR A N 1
ATOM 1194 C CA . THR A 1 167 ? -5.703 -13.709 1.163 1.00 60.12 167 THR A CA 1
ATOM 1195 C C . THR A 1 167 ? -4.838 -13.676 -0.102 1.00 60.12 167 THR A C 1
ATOM 1197 O O . THR A 1 167 ? -5.277 -13.084 -1.093 1.00 60.12 167 THR A O 1
ATOM 1200 N N . PRO A 1 168 ? -3.624 -14.262 -0.094 1.00 60.31 168 PRO A N 1
ATOM 1201 C CA . PRO A 1 168 ? -2.798 -14.309 -1.293 1.00 60.31 168 PRO A CA 1
ATOM 1202 C C . PRO A 1 168 ? -3.573 -14.929 -2.461 1.00 60.31 168 PRO A C 1
ATOM 1204 O O . PRO A 1 168 ? -4.356 -15.860 -2.239 1.00 60.31 168 PRO A O 1
ATOM 1207 N N . PRO A 1 169 ? -3.380 -14.432 -3.698 1.00 59.81 169 PRO A N 1
ATOM 1208 C CA . PRO A 1 169 ? -3.912 -15.118 -4.865 1.00 59.81 169 PRO A CA 1
ATOM 1209 C C . PRO A 1 169 ? -3.355 -16.552 -4.899 1.00 59.81 169 PRO A C 1
ATOM 1211 O O . PRO A 1 169 ? -2.231 -16.777 -4.435 1.00 59.81 169 PRO A O 1
ATOM 1214 N N . PRO A 1 170 ? -4.117 -17.533 -5.417 1.00 64.00 170 PRO A N 1
ATOM 1215 C CA . PRO A 1 170 ? -3.596 -18.882 -5.594 1.00 64.00 170 PRO A CA 1
ATOM 1216 C C . PRO A 1 170 ? -2.296 -18.813 -6.399 1.00 64.00 170 PRO A C 1
ATOM 1218 O O . PRO A 1 170 ? -2.205 -18.049 -7.364 1.00 64.00 170 PRO A O 1
ATOM 1221 N N . ALA A 1 171 ? -1.289 -19.586 -5.983 1.00 60.50 171 ALA A N 1
ATOM 1222 C CA . ALA A 1 171 ? -0.042 -19.690 -6.728 1.00 60.50 171 ALA A CA 1
ATOM 1223 C C . ALA A 1 171 ? -0.378 -20.048 -8.180 1.00 60.50 171 ALA A C 1
ATOM 1225 O O . ALA A 1 171 ? -1.096 -21.022 -8.426 1.00 60.50 171 ALA A O 1
ATOM 1226 N N . LEU A 1 172 ? 0.096 -19.241 -9.132 1.00 47.31 172 LEU A N 1
ATOM 1227 C CA . LEU A 1 172 ? -0.043 -19.566 -10.544 1.00 47.31 172 LEU A CA 1
ATOM 1228 C C . LEU A 1 172 ? 0.659 -20.905 -10.752 1.00 47.31 172 LEU A C 1
ATOM 1230 O O . LEU A 1 172 ? 1.866 -21.015 -10.531 1.00 47.31 172 LEU A O 1
ATOM 1234 N N . SER A 1 173 ? -0.104 -21.938 -11.116 1.00 42.12 173 SER A N 1
ATOM 1235 C CA . SER A 1 173 ? 0.472 -23.227 -11.468 1.00 42.12 173 SER A CA 1
ATOM 1236 C C . SER A 1 173 ? 1.515 -22.979 -12.547 1.00 42.12 173 SER A C 1
ATOM 1238 O O . SER A 1 173 ? 1.182 -22.455 -13.611 1.00 42.12 173 SER A O 1
ATOM 1240 N N . THR A 1 174 ? 2.760 -23.352 -12.283 1.00 45.97 174 THR A N 1
ATOM 1241 C CA . THR A 1 174 ? 3.879 -23.311 -13.230 1.00 45.97 174 THR A CA 1
ATOM 1242 C C . THR A 1 174 ? 3.699 -24.384 -14.316 1.00 45.97 174 THR A C 1
ATOM 1244 O O . THR A 1 174 ? 4.589 -25.192 -14.553 1.00 45.97 174 THR A O 1
ATOM 1247 N N . SER A 1 175 ? 2.506 -24.470 -14.915 1.00 45.56 175 SER A N 1
ATOM 1248 C CA . SER A 1 175 ? 2.137 -25.514 -15.874 1.00 45.56 175 SER A CA 1
ATOM 1249 C C . SER A 1 175 ? 1.861 -25.005 -17.286 1.00 45.56 175 SER A C 1
ATOM 1251 O O . SER A 1 175 ? 1.713 -25.827 -18.183 1.00 45.56 175 SER A O 1
ATOM 1253 N N . GLU A 1 176 ? 1.894 -23.695 -17.545 1.00 47.00 176 GLU A N 1
ATOM 1254 C CA . GLU A 1 176 ? 1.749 -23.187 -18.913 1.00 47.00 176 GLU A CA 1
ATOM 1255 C C . GLU A 1 176 ? 2.830 -22.159 -19.274 1.00 47.00 176 GLU A C 1
ATOM 1257 O O . GLU A 1 176 ? 2.673 -20.966 -19.042 1.00 47.00 176 GLU A O 1
ATOM 1262 N N . ARG A 1 177 ? 3.882 -22.714 -19.897 1.00 40.84 177 ARG A N 1
ATOM 1263 C CA . ARG A 1 177 ? 4.843 -22.153 -20.870 1.00 40.84 177 ARG A CA 1
ATOM 1264 C C . ARG A 1 177 ? 5.765 -21.006 -20.464 1.00 40.84 177 ARG A C 1
ATOM 1266 O O . ARG A 1 177 ? 5.332 -19.837 -20.463 1.00 40.84 177 ARG A O 1
#